Protein AF-A0A9E7C067-F1 (afdb_monomer_lite)

Structure (mmCIF, N/CA/C/O backbone):
data_AF-A0A9E7C067-F1
#
_entry.id   AF-A0A9E7C067-F1
#
loop_
_atom_site.group_PDB
_atom_site.id
_atom_site.type_symbol
_atom_site.label_atom_id
_atom_site.label_alt_id
_atom_site.label_comp_id
_atom_site.label_asym_id
_atom_site.label_entity_id
_atom_site.label_seq_id
_atom_site.pdbx_PDB_ins_code
_atom_site.Cartn_x
_atom_site.Cartn_y
_atom_site.Cartn_z
_atom_site.occupancy
_atom_site.B_iso_or_equiv
_atom_site.auth_seq_id
_atom_site.auth_comp_id
_atom_site.auth_asym_id
_atom_site.auth_atom_id
_atom_site.pdbx_PDB_model_num
ATOM 1 N N . MET A 1 1 ? 86.482 35.028 -14.277 1.00 36.44 1 MET A N 1
ATOM 2 C CA . MET A 1 1 ? 85.961 35.900 -15.353 1.00 36.44 1 MET A CA 1
ATOM 3 C C . MET A 1 1 ? 84.770 35.203 -16.005 1.00 36.44 1 MET A C 1
ATOM 5 O O . MET A 1 1 ? 84.980 34.090 -16.445 1.00 36.44 1 MET A O 1
ATOM 9 N N . SER A 1 2 ? 83.587 35.844 -16.042 1.00 48.12 2 SER A N 1
ATOM 10 C CA . SER A 1 2 ? 82.505 35.723 -17.058 1.00 48.12 2 SER A CA 1
ATOM 11 C C . SER A 1 2 ? 82.038 34.307 -17.496 1.00 48.12 2 SER A C 1
ATOM 13 O O . SER A 1 2 ? 82.830 33.529 -17.997 1.00 48.12 2 SER A O 1
ATOM 15 N N . ARG A 1 3 ? 80.749 33.929 -17.497 1.0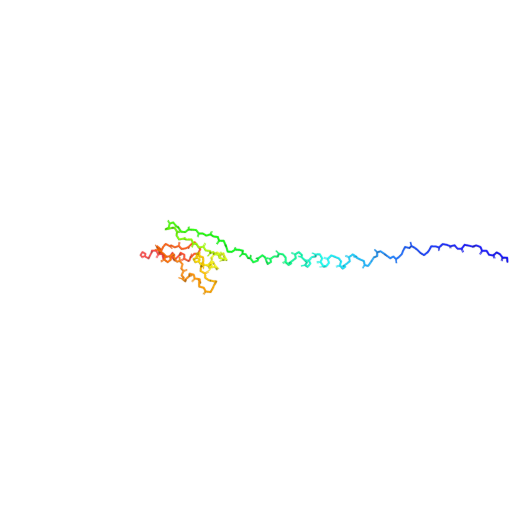0 49.12 3 ARG A N 1
ATOM 16 C CA . ARG A 1 3 ? 79.599 34.626 -18.108 1.00 49.12 3 ARG A CA 1
ATOM 17 C C . ARG A 1 3 ? 78.251 34.151 -17.533 1.00 49.12 3 ARG A C 1
ATOM 19 O O . ARG A 1 3 ? 78.108 33.043 -17.038 1.00 49.12 3 ARG A O 1
ATOM 26 N N . LYS A 1 4 ? 77.286 35.062 -17.670 1.00 50.81 4 LYS A N 1
ATOM 27 C CA . LYS A 1 4 ? 75.844 35.009 -17.390 1.00 50.81 4 LYS A CA 1
ATOM 28 C C . LYS A 1 4 ? 75.070 34.000 -18.266 1.00 50.81 4 LYS A C 1
ATOM 30 O O . LYS A 1 4 ? 75.559 33.634 -19.329 1.00 50.81 4 LYS A O 1
ATOM 35 N N . GLN A 1 5 ? 73.786 33.849 -17.896 1.00 49.78 5 GLN A N 1
ATOM 36 C CA . GLN A 1 5 ? 72.600 33.374 -18.651 1.00 49.78 5 GLN A CA 1
ATOM 37 C C . GLN A 1 5 ? 72.285 31.888 -18.400 1.00 49.78 5 GLN A C 1
ATOM 39 O O . GLN A 1 5 ? 73.156 31.053 -18.558 1.00 49.78 5 GLN A O 1
ATOM 44 N N . GLY A 1 6 ? 71.095 31.452 -17.987 1.00 40.88 6 GLY A N 1
ATOM 45 C CA . GLY A 1 6 ? 69.770 32.068 -17.954 1.00 40.88 6 GLY A CA 1
ATOM 46 C C . GLY A 1 6 ? 68.757 31.088 -18.565 1.00 40.88 6 GLY A C 1
ATOM 47 O O . GLY A 1 6 ? 69.102 30.364 -19.487 1.00 40.88 6 GLY A O 1
ATOM 48 N N . ALA A 1 7 ? 67.510 31.154 -18.089 1.00 43.88 7 ALA A N 1
ATOM 49 C CA . ALA A 1 7 ? 66.281 30.680 -18.742 1.00 43.88 7 ALA A CA 1
ATOM 50 C C . ALA A 1 7 ? 65.719 29.271 -18.404 1.00 43.88 7 ALA A C 1
ATOM 52 O O . ALA A 1 7 ? 66.142 28.248 -18.923 1.00 43.88 7 ALA A O 1
ATOM 53 N N . ARG A 1 8 ? 64.581 29.327 -17.687 1.00 49.06 8 ARG A N 1
ATOM 54 C CA . ARG A 1 8 ? 63.299 28.660 -18.010 1.00 49.06 8 ARG A CA 1
ATOM 55 C C . ARG A 1 8 ? 63.184 27.155 -17.727 1.00 49.06 8 ARG A C 1
ATOM 57 O O . ARG A 1 8 ? 63.116 26.347 -18.641 1.00 49.06 8 ARG A O 1
ATOM 64 N N . ALA A 1 9 ? 62.955 26.811 -16.461 1.00 42.47 9 ALA A N 1
ATOM 65 C CA . ALA A 1 9 ? 62.282 25.567 -16.082 1.00 42.47 9 ALA A CA 1
ATOM 66 C C . ALA A 1 9 ? 61.034 25.921 -15.267 1.00 42.47 9 ALA A C 1
ATOM 68 O O . ALA A 1 9 ? 61.081 26.050 -14.049 1.00 42.47 9 ALA A O 1
ATOM 69 N N . GLY A 1 10 ? 59.928 26.190 -15.955 1.00 45.16 10 GLY A N 1
ATOM 70 C CA . GLY A 1 10 ? 58.729 26.677 -15.286 1.00 45.16 10 GLY A CA 1
ATOM 71 C C . GLY A 1 10 ? 57.472 26.608 -16.129 1.00 45.16 10 GLY A C 1
ATOM 72 O O . GLY A 1 10 ? 56.737 27.574 -16.104 1.00 45.16 10 GLY A O 1
ATOM 73 N N . VAL A 1 11 ? 57.232 25.522 -16.879 1.00 48.53 11 VAL A N 1
ATOM 74 C CA . VAL A 1 11 ? 55.890 25.161 -17.392 1.00 48.53 11 VAL A CA 1
ATOM 75 C C . VAL A 1 11 ? 55.836 23.654 -17.715 1.00 48.53 11 VAL A C 1
ATOM 77 O O . VAL A 1 11 ? 55.796 23.286 -18.878 1.00 48.53 11 VAL A O 1
ATOM 80 N N . VAL A 1 12 ? 55.855 22.746 -16.731 1.00 47.31 12 VAL A N 1
ATOM 81 C CA . VAL A 1 12 ? 55.408 21.348 -16.965 1.00 47.31 12 VAL A CA 1
ATOM 82 C C . VAL A 1 12 ? 54.815 20.753 -15.679 1.00 47.31 12 VAL A C 1
ATOM 84 O O . VAL A 1 12 ? 55.379 19.848 -15.081 1.00 47.31 12 VAL A O 1
ATOM 87 N N . ALA A 1 13 ? 53.693 21.285 -15.192 1.00 47.88 13 ALA A N 1
ATOM 88 C CA . ALA A 1 13 ? 52.975 20.662 -14.070 1.00 47.88 13 ALA A CA 1
ATOM 89 C C . ALA A 1 13 ? 51.472 20.989 -14.070 1.00 47.88 13 ALA A C 1
ATOM 91 O O . ALA A 1 13 ? 50.924 21.372 -13.046 1.00 47.88 13 ALA A O 1
ATOM 92 N N . PHE A 1 14 ? 50.791 20.869 -15.215 1.00 44.25 14 PHE A N 1
ATOM 93 C CA . PHE A 1 14 ? 49.340 21.120 -15.282 1.00 44.25 14 PHE A CA 1
ATOM 94 C C . PHE A 1 14 ? 48.543 20.139 -16.157 1.00 44.25 14 PHE A C 1
ATOM 96 O O . PHE A 1 14 ? 47.441 20.458 -16.584 1.00 44.25 14 PHE A O 1
ATOM 103 N N . LEU A 1 15 ? 49.040 18.920 -16.401 1.00 42.81 15 LEU A N 1
ATOM 104 C CA . LEU A 1 15 ? 48.321 17.920 -17.215 1.00 42.81 15 LEU A CA 1
ATOM 105 C C . LEU A 1 15 ? 48.092 16.569 -16.515 1.00 42.81 15 LEU A C 1
ATOM 107 O O . LEU A 1 15 ? 47.974 15.548 -17.179 1.00 42.81 15 LEU A O 1
ATOM 111 N N . ALA A 1 16 ? 47.992 16.539 -15.182 1.00 46.53 16 ALA A N 1
ATOM 112 C CA . ALA A 1 16 ? 47.709 15.298 -14.441 1.00 46.53 16 ALA A CA 1
ATOM 113 C C . ALA A 1 16 ? 46.547 15.396 -13.430 1.00 46.53 16 ALA A C 1
ATOM 115 O O . ALA A 1 16 ? 46.330 14.468 -12.660 1.00 46.53 16 ALA A O 1
ATOM 116 N N . ALA A 1 17 ? 45.773 16.489 -13.426 1.00 46.56 17 ALA A N 1
ATOM 117 C CA . ALA A 1 17 ? 44.687 16.698 -12.454 1.00 46.56 17 ALA A CA 1
ATOM 118 C C . ALA A 1 17 ? 43.264 16.606 -13.045 1.00 46.56 17 ALA A C 1
ATOM 120 O O . ALA A 1 17 ? 42.290 16.613 -12.297 1.00 46.56 17 ALA A O 1
ATOM 121 N N . ALA A 1 18 ? 43.111 16.498 -14.370 1.00 45.88 18 ALA A N 1
ATOM 122 C CA . ALA A 1 18 ? 41.789 16.542 -15.004 1.00 45.88 18 ALA A CA 1
ATOM 123 C C . ALA A 1 18 ? 41.083 15.172 -15.090 1.00 45.88 18 ALA A C 1
ATOM 125 O O . ALA A 1 18 ? 39.858 15.120 -15.072 1.00 45.88 18 ALA A O 1
ATOM 126 N N . ALA A 1 19 ? 41.815 14.052 -15.133 1.00 45.88 19 ALA A N 1
ATOM 127 C CA . ALA A 1 19 ? 41.197 12.731 -15.317 1.00 45.88 19 ALA A CA 1
ATOM 128 C C . ALA A 1 19 ? 40.608 12.129 -14.021 1.00 45.88 19 ALA A C 1
ATOM 130 O O . ALA A 1 19 ? 39.603 11.423 -14.071 1.00 45.88 19 ALA A O 1
ATOM 131 N N . GLY A 1 20 ? 41.181 12.430 -12.849 1.00 41.78 20 GLY A N 1
ATOM 132 C CA . GLY A 1 20 ? 40.703 11.889 -11.566 1.00 41.78 20 GLY A CA 1
ATOM 133 C C . GLY A 1 20 ? 39.434 12.568 -11.032 1.00 41.78 20 GLY A C 1
ATOM 134 O O . GLY A 1 20 ? 38.564 11.910 -10.460 1.00 41.78 20 GLY A O 1
ATOM 135 N N . ALA A 1 21 ? 39.285 13.877 -11.257 1.00 47.94 21 ALA A N 1
ATOM 136 C CA . ALA A 1 21 ? 38.157 14.653 -10.734 1.00 47.94 21 ALA A CA 1
ATOM 137 C C . ALA A 1 21 ? 36.829 14.342 -11.451 1.00 47.94 21 ALA A C 1
ATOM 139 O O . ALA A 1 21 ? 35.770 14.316 -10.821 1.00 47.94 21 ALA A O 1
ATOM 140 N N . VAL A 1 22 ? 36.881 14.045 -12.754 1.00 50.53 22 VAL A N 1
ATOM 141 C CA . VAL A 1 22 ? 35.687 13.712 -13.548 1.00 50.53 22 VAL A CA 1
ATOM 142 C C . VAL A 1 22 ? 35.131 12.338 -13.156 1.00 50.53 22 VAL A C 1
ATOM 144 O O . VAL A 1 22 ? 33.917 12.182 -13.011 1.00 50.53 22 VAL A O 1
ATOM 147 N N . GLY A 1 23 ? 36.007 11.360 -12.896 1.00 45.62 23 GLY A N 1
ATOM 148 C CA . GLY A 1 23 ? 35.610 10.014 -12.468 1.00 45.62 23 GLY A CA 1
ATOM 149 C C . GLY A 1 23 ? 34.875 10.000 -11.122 1.00 45.62 23 GLY A C 1
ATOM 150 O O . GLY A 1 23 ? 33.809 9.394 -11.006 1.00 45.62 23 GLY A O 1
ATOM 151 N N . TRP A 1 24 ? 35.380 10.731 -10.121 1.00 50.34 24 TRP A N 1
ATOM 152 C CA . TRP A 1 24 ? 34.743 10.815 -8.798 1.00 50.34 24 TRP A CA 1
ATOM 153 C C . TRP A 1 24 ? 33.440 11.632 -8.832 1.00 50.34 24 TRP A C 1
ATOM 155 O O . TRP A 1 24 ? 32.439 11.241 -8.223 1.00 50.34 24 TRP A O 1
ATOM 165 N N . GLY A 1 25 ? 33.416 12.735 -9.591 1.00 50.16 25 GLY A N 1
ATOM 166 C CA . GLY A 1 25 ? 32.217 13.558 -9.776 1.00 50.16 25 GLY A CA 1
ATOM 167 C C . GLY A 1 25 ? 31.049 12.780 -10.393 1.00 50.16 25 GLY A C 1
ATOM 168 O O . GLY A 1 25 ? 29.917 12.894 -9.923 1.00 50.16 25 GLY A O 1
ATOM 169 N N . LEU A 1 26 ? 31.329 11.917 -11.377 1.00 52.38 26 LEU A N 1
ATOM 170 C CA . LEU A 1 26 ? 30.328 11.053 -12.017 1.00 52.38 26 LEU A CA 1
ATOM 171 C C . LEU A 1 26 ? 29.889 9.861 -11.150 1.00 52.38 26 LEU A C 1
ATOM 173 O O . LEU A 1 26 ? 28.775 9.362 -11.315 1.00 52.38 26 LEU A O 1
ATOM 177 N N . TRP A 1 27 ? 30.727 9.384 -10.226 1.00 54.38 27 TRP A N 1
ATOM 178 C CA . TRP A 1 27 ? 30.344 8.298 -9.314 1.00 54.38 27 TRP A CA 1
ATOM 179 C C . TRP A 1 27 ? 29.406 8.797 -8.203 1.00 54.38 27 TRP A C 1
ATOM 181 O O . TRP A 1 27 ? 28.422 8.136 -7.867 1.00 54.38 27 TRP A O 1
ATOM 191 N N . ARG A 1 28 ? 29.618 10.028 -7.710 1.00 52.19 28 ARG A N 1
ATOM 192 C CA . ARG A 1 28 ? 28.754 10.650 -6.689 1.00 52.19 28 ARG A CA 1
ATOM 193 C C . ARG A 1 28 ? 27.358 11.013 -7.210 1.00 52.19 28 ARG A C 1
ATOM 195 O O . ARG A 1 28 ? 26.403 11.013 -6.436 1.00 52.19 28 ARG A O 1
ATOM 202 N N . THR A 1 29 ? 27.217 11.303 -8.503 1.00 53.22 29 THR A N 1
ATOM 203 C CA . THR A 1 29 ? 25.910 11.581 -9.124 1.00 53.22 29 THR A CA 1
ATOM 204 C C . THR A 1 29 ? 25.145 10.307 -9.475 1.00 53.22 29 THR A C 1
ATOM 206 O O . THR A 1 29 ? 23.919 10.306 -9.381 1.00 53.22 29 THR A O 1
ATOM 209 N N . ARG A 1 30 ? 25.833 9.196 -9.776 1.00 52.41 30 ARG A N 1
ATOM 210 C CA . ARG A 1 30 ? 25.185 7.885 -9.970 1.00 52.41 30 ARG A CA 1
ATOM 211 C C . ARG A 1 30 ? 24.652 7.267 -8.670 1.00 52.41 30 ARG A C 1
ATOM 213 O O . ARG A 1 30 ? 23.672 6.534 -8.717 1.00 52.41 30 ARG A O 1
ATOM 220 N N . GLY A 1 31 ? 25.212 7.627 -7.512 1.00 45.69 31 GLY A N 1
ATOM 221 C CA . GLY A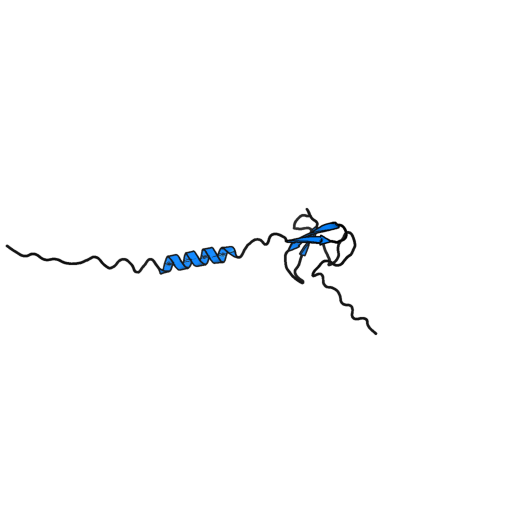 1 31 ? 24.708 7.207 -6.195 1.00 45.69 31 GLY A CA 1
ATOM 222 C C . GLY A 1 31 ? 23.414 7.897 -5.729 1.00 45.69 31 GLY A C 1
ATOM 223 O O . GLY A 1 31 ? 22.828 7.477 -4.738 1.00 45.69 31 GLY A O 1
ATOM 224 N N . ARG A 1 32 ? 22.931 8.937 -6.430 1.00 49.09 32 ARG A N 1
ATOM 225 C CA . ARG A 1 32 ? 21.684 9.662 -6.089 1.00 49.09 32 ARG A CA 1
ATOM 226 C C . ARG A 1 32 ? 20.411 9.071 -6.712 1.00 49.09 32 ARG A C 1
ATOM 228 O O . ARG A 1 32 ? 19.340 9.651 -6.553 1.00 49.09 32 ARG A O 1
ATOM 235 N N . GLY A 1 33 ? 20.519 7.945 -7.419 1.00 45.47 33 GLY A N 1
ATOM 236 C CA . GLY A 1 33 ? 19.379 7.253 -8.032 1.00 45.47 33 GLY A CA 1
ATOM 237 C C . GLY A 1 33 ? 18.643 6.292 -7.096 1.00 45.47 33 GLY A C 1
ATOM 238 O O . GLY A 1 33 ? 17.479 5.995 -7.334 1.00 45.47 33 GLY A O 1
ATOM 239 N N . ALA A 1 34 ? 19.271 5.853 -6.004 1.00 48.00 34 ALA A N 1
ATOM 240 C CA . ALA A 1 34 ? 18.612 5.057 -4.974 1.00 48.00 34 ALA A CA 1
ATOM 241 C C . ALA A 1 34 ? 17.963 5.984 -3.939 1.00 48.00 34 ALA A C 1
ATOM 243 O O . ALA A 1 34 ? 18.285 5.945 -2.753 1.00 48.00 34 ALA A O 1
ATOM 244 N N . ARG A 1 35 ? 17.054 6.862 -4.380 1.00 53.69 35 ARG A N 1
ATOM 245 C CA . ARG A 1 35 ? 16.045 7.352 -3.439 1.00 53.69 35 ARG A CA 1
ATOM 246 C C . ARG A 1 35 ? 15.267 6.103 -3.057 1.00 53.69 35 ARG A C 1
ATOM 248 O O . ARG A 1 35 ? 14.624 5.521 -3.927 1.00 53.69 35 ARG A O 1
ATOM 255 N N . ALA A 1 36 ? 15.397 5.649 -1.812 1.00 52.38 36 ALA A N 1
ATOM 256 C CA . ALA A 1 36 ? 14.401 4.768 -1.226 1.00 52.38 36 ALA A CA 1
ATOM 257 C C . ALA A 1 36 ? 13.067 5.458 -1.514 1.00 52.38 36 ALA A C 1
ATOM 259 O O . ALA A 1 36 ? 12.831 6.554 -1.012 1.00 52.38 36 ALA A O 1
ATOM 260 N N . HIS A 1 37 ? 12.325 4.940 -2.491 1.00 58.28 37 HIS A N 1
ATOM 261 C CA . HIS A 1 37 ? 11.136 5.604 -2.992 1.00 58.28 37 HIS A CA 1
ATOM 262 C C . HIS A 1 37 ? 10.191 5.627 -1.798 1.00 58.28 37 HIS A C 1
ATOM 264 O O . HIS A 1 37 ? 9.763 4.559 -1.358 1.00 58.28 37 HIS A O 1
ATOM 270 N N . GLU A 1 38 ? 9.968 6.804 -1.207 1.00 64.12 38 GLU A N 1
ATOM 271 C CA . GLU A 1 38 ? 9.009 6.914 -0.115 1.00 64.12 38 GLU A CA 1
ATOM 272 C C . GLU A 1 38 ? 7.698 6.292 -0.605 1.00 64.12 38 GLU A C 1
ATOM 274 O O . GLU A 1 38 ? 7.313 6.542 -1.759 1.00 64.12 38 GLU A O 1
ATOM 279 N N . PRO A 1 39 ? 7.069 5.410 0.196 1.00 70.94 39 PRO A N 1
ATOM 280 C CA . PRO A 1 39 ? 5.809 4.809 -0.192 1.00 70.94 39 PRO A CA 1
ATOM 281 C C . PRO A 1 39 ? 4.824 5.930 -0.507 1.00 70.94 39 PRO A C 1
ATOM 283 O O . PRO A 1 39 ? 4.573 6.790 0.335 1.00 70.94 39 PRO A O 1
ATOM 286 N N . ALA A 1 40 ? 4.294 5.939 -1.724 1.00 87.12 40 ALA A N 1
ATOM 287 C CA . ALA A 1 40 ? 3.258 6.884 -2.091 1.00 87.12 40 ALA A CA 1
ATOM 288 C C . ALA A 1 40 ? 1.967 6.536 -1.336 1.00 87.12 40 ALA A C 1
ATOM 290 O O . ALA A 1 40 ? 1.723 5.377 -0.996 1.00 87.12 40 ALA A O 1
ATOM 291 N N . GLU A 1 41 ? 1.137 7.535 -1.064 1.00 92.94 41 GLU A N 1
ATOM 292 C CA . GLU A 1 41 ? -0.116 7.347 -0.337 1.00 92.94 41 GLU A CA 1
ATOM 293 C C . GLU A 1 41 ? -1.311 7.277 -1.291 1.00 92.94 41 GLU A C 1
ATOM 295 O O . GLU A 1 41 ? -1.352 7.944 -2.327 1.00 92.94 41 GLU A O 1
ATOM 300 N N . TRP A 1 42 ? -2.307 6.470 -0.929 1.00 93.12 42 TRP A N 1
ATOM 301 C CA . TRP A 1 42 ? -3.600 6.417 -1.604 1.00 93.12 42 TRP A CA 1
ATOM 302 C C . TRP A 1 42 ? -4.720 6.163 -0.592 1.00 93.12 42 TRP A C 1
ATOM 304 O O . TRP A 1 42 ? -4.548 5.397 0.356 1.00 93.12 42 TRP A O 1
ATOM 314 N N . ALA A 1 43 ? -5.880 6.780 -0.807 1.00 95.62 43 ALA A N 1
ATOM 315 C CA . ALA A 1 43 ? -7.069 6.578 0.011 1.00 95.62 43 ALA A CA 1
ATOM 316 C C . ALA A 1 43 ? -8.176 5.924 -0.819 1.00 95.62 43 ALA A C 1
ATOM 318 O O . ALA A 1 43 ? -8.497 6.383 -1.916 1.00 95.62 43 ALA A O 1
ATOM 319 N N . CYS A 1 44 ? -8.770 4.865 -0.275 1.00 95.75 44 CYS A N 1
ATOM 320 C CA . CYS A 1 44 ? -9.987 4.284 -0.819 1.00 95.75 44 CYS A CA 1
ATOM 321 C C . CYS A 1 44 ? -11.186 5.180 -0.500 1.00 95.75 44 CYS A C 1
ATOM 323 O O . CYS A 1 44 ? -11.228 5.825 0.546 1.00 95.75 44 CYS A O 1
ATOM 325 N N . GLU A 1 45 ? -12.210 5.153 -1.350 1.00 95.12 45 GLU A N 1
ATOM 326 C CA . GLU A 1 45 ? -13.470 5.875 -1.131 1.00 95.12 45 GLU A CA 1
ATOM 327 C C . GLU A 1 45 ? -14.191 5.470 0.164 1.00 95.12 45 GLU A C 1
ATOM 329 O O . GLU A 1 45 ? -14.979 6.246 0.691 1.00 95.12 45 GLU A O 1
ATOM 334 N N . CYS A 1 46 ? -13.922 4.276 0.712 1.00 95.06 46 CYS A N 1
ATOM 335 C CA . CYS A 1 46 ? -14.449 3.881 2.023 1.00 95.06 46 CYS A CA 1
ATOM 336 C C . CYS A 1 46 ? -13.746 4.563 3.211 1.00 95.06 46 CYS A C 1
ATOM 338 O O . CYS A 1 46 ? -14.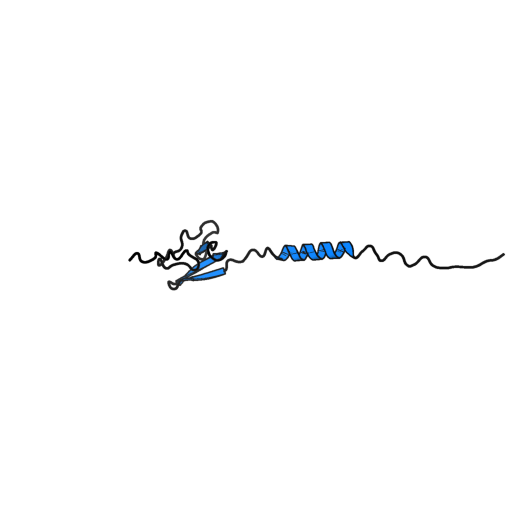128 4.326 4.352 1.00 95.06 46 CYS A O 1
ATOM 340 N N . GLY A 1 47 ? -12.706 5.363 2.960 1.00 96.50 47 GLY A N 1
ATOM 341 C CA . GLY A 1 47 ? -11.902 6.042 3.977 1.00 96.50 47 GLY A CA 1
ATOM 342 C C . GLY A 1 47 ? -10.632 5.291 4.389 1.00 96.50 47 GLY A C 1
ATOM 343 O O . GLY A 1 47 ? -9.788 5.867 5.072 1.00 96.50 47 GLY A O 1
ATOM 344 N N . GLN A 1 48 ? -10.437 4.038 3.959 1.00 96.56 48 GLN A N 1
ATOM 345 C CA . GLN A 1 48 ? -9.214 3.291 4.268 1.00 96.56 48 GLN A CA 1
ATOM 346 C C . GLN A 1 48 ? -8.004 3.911 3.557 1.00 96.56 48 GLN A C 1
ATOM 348 O O . GLN A 1 48 ? -7.973 4.011 2.327 1.00 96.56 48 GLN A O 1
ATOM 353 N N . ARG A 1 49 ? -6.978 4.266 4.335 1.00 96.81 49 ARG A N 1
ATOM 354 C CA . ARG A 1 49 ? -5.706 4.795 3.834 1.00 96.81 49 ARG A CA 1
ATOM 355 C C . ARG A 1 49 ? -4.674 3.692 3.654 1.00 96.81 49 ARG A C 1
ATOM 357 O O . ARG A 1 49 ? -4.583 2.765 4.468 1.00 96.81 49 ARG A O 1
ATOM 364 N N . PHE A 1 50 ? -3.897 3.822 2.585 1.00 95.38 50 PHE A N 1
ATOM 365 C CA . PHE A 1 50 ? -2.847 2.896 2.206 1.00 95.38 50 PHE A CA 1
ATOM 366 C C . PHE A 1 50 ? -1.557 3.619 1.850 1.00 95.38 50 PHE A C 1
ATOM 368 O O . PHE A 1 50 ? -1.550 4.697 1.256 1.00 95.38 50 PHE A O 1
ATOM 375 N N . ARG A 1 51 ? -0.463 2.931 2.141 1.00 95.25 51 ARG A N 1
ATOM 376 C CA . ARG A 1 51 ? 0.875 3.191 1.625 1.00 95.25 51 ARG A CA 1
ATOM 377 C C . ARG A 1 51 ? 1.090 2.224 0.469 1.00 95.25 51 ARG A C 1
ATOM 379 O O . ARG A 1 51 ? 0.702 1.062 0.585 1.00 95.25 51 ARG A O 1
ATOM 386 N N . PHE A 1 52 ? 1.716 2.646 -0.617 1.00 93.06 52 PHE A N 1
ATOM 387 C CA . PHE A 1 52 ? 2.065 1.746 -1.707 1.00 93.06 52 PHE A CA 1
ATOM 388 C C . PHE A 1 52 ? 3.451 2.030 -2.266 1.00 93.06 52 PHE A C 1
ATOM 390 O O . PHE A 1 52 ? 3.961 3.147 -2.224 1.00 93.06 52 PHE A O 1
ATOM 397 N N . SER A 1 53 ? 4.067 0.997 -2.819 1.00 91.25 53 SER A N 1
ATOM 398 C CA . SER A 1 53 ? 5.338 1.099 -3.529 1.00 91.25 53 SER A CA 1
ATOM 399 C C . SER A 1 53 ? 5.277 0.280 -4.812 1.00 91.25 53 SER A C 1
ATOM 401 O O . SER A 1 53 ? 4.418 -0.588 -4.972 1.00 91.25 53 SER A O 1
ATOM 403 N N . GLY A 1 54 ? 6.156 0.592 -5.763 1.00 88.44 54 GLY A N 1
ATOM 404 C CA . GLY A 1 54 ? 6.124 -0.005 -7.095 1.00 88.44 54 GLY A CA 1
ATOM 405 C C . GLY A 1 54 ? 5.071 0.617 -8.021 1.00 88.44 54 GLY A C 1
ATOM 406 O O . GLY A 1 54 ? 4.425 1.621 -7.713 1.00 88.44 54 GLY A O 1
ATOM 407 N N . ALA A 1 55 ? 4.922 0.030 -9.207 1.00 84.94 55 ALA A N 1
ATOM 408 C CA . ALA A 1 55 ? 4.068 0.547 -10.272 1.00 84.94 55 ALA A CA 1
ATOM 409 C C . ALA A 1 55 ? 3.419 -0.587 -11.076 1.00 84.94 55 ALA A C 1
ATOM 411 O O . ALA A 1 55 ? 3.973 -1.685 -11.186 1.00 84.94 55 ALA A O 1
ATOM 412 N N . GLY A 1 56 ? 2.247 -0.303 -11.656 1.00 83.00 56 GLY A N 1
ATOM 413 C CA . GLY A 1 56 ? 1.465 -1.276 -12.421 1.00 83.00 56 GLY A CA 1
ATOM 414 C C . GLY A 1 56 ? 1.250 -2.573 -11.638 1.00 83.00 56 GLY A C 1
ATOM 415 O O . GLY A 1 56 ? 0.945 -2.541 -10.451 1.00 83.00 56 GLY A O 1
ATOM 416 N N . ARG A 1 57 ? 1.506 -3.714 -12.288 1.00 82.69 57 ARG A N 1
ATOM 417 C CA . ARG A 1 57 ? 1.365 -5.061 -11.704 1.00 82.69 57 ARG A CA 1
ATOM 418 C C . ARG A 1 57 ? 2.323 -5.386 -10.547 1.00 82.69 57 ARG A C 1
ATOM 420 O O . ARG A 1 57 ? 2.142 -6.407 -9.895 1.00 82.69 57 ARG A O 1
ATOM 427 N N . HIS A 1 58 ? 3.384 -4.598 -10.357 1.00 87.56 58 HIS A N 1
ATOM 428 C CA . HIS A 1 58 ? 4.352 -4.781 -9.265 1.00 87.56 58 HIS A CA 1
ATOM 429 C C . HIS A 1 58 ? 4.065 -3.841 -8.092 1.00 87.56 58 HIS A C 1
ATOM 431 O O . HIS A 1 58 ? 4.923 -3.646 -7.232 1.00 87.56 58 HIS A O 1
ATOM 437 N N . ARG A 1 59 ? 2.899 -3.191 -8.088 1.00 89.50 59 ARG A N 1
ATOM 438 C CA . ARG A 1 59 ? 2.496 -2.343 -6.981 1.00 89.50 59 ARG A CA 1
ATOM 439 C C . ARG A 1 59 ? 2.116 -3.206 -5.780 1.00 89.50 5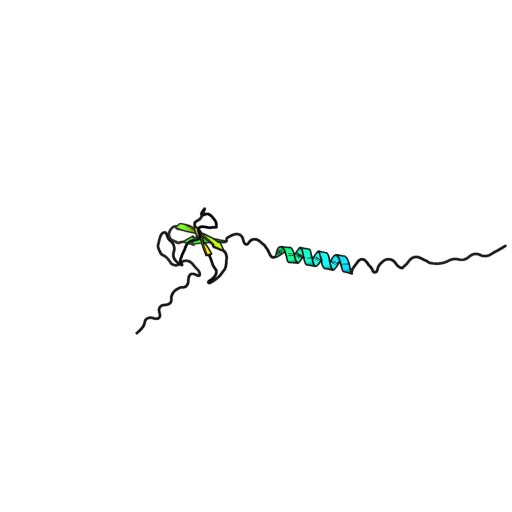9 ARG A C 1
ATOM 441 O O . ARG A 1 59 ? 1.339 -4.145 -5.915 1.00 89.50 59 ARG A O 1
ATOM 448 N N . VAL A 1 60 ? 2.650 -2.857 -4.617 1.00 92.81 60 VAL A N 1
ATOM 449 C CA . VAL A 1 60 ? 2.340 -3.493 -3.333 1.00 92.81 60 VAL A CA 1
ATOM 450 C C . VAL A 1 60 ? 1.702 -2.451 -2.427 1.00 92.81 60 VAL A C 1
ATOM 452 O O . VAL A 1 60 ? 2.146 -1.304 -2.409 1.00 92.81 60 VAL A O 1
ATOM 455 N N . TYR A 1 61 ? 0.659 -2.850 -1.704 1.00 94.12 61 TYR A N 1
ATOM 456 C CA . TYR A 1 61 ? -0.103 -1.996 -0.799 1.00 94.12 61 TYR A CA 1
ATOM 457 C C . TYR A 1 61 ? 0.089 -2.435 0.656 1.00 94.12 61 TYR A C 1
ATOM 459 O O . TYR A 1 61 ? 0.206 -3.621 0.942 1.00 94.12 61 TYR A O 1
ATOM 467 N N . TRP A 1 62 ? 0.056 -1.477 1.577 1.00 96.12 62 TRP A N 1
ATOM 468 C CA . TRP A 1 62 ? 0.000 -1.667 3.027 1.00 96.12 62 TRP A CA 1
ATOM 469 C C . TRP A 1 62 ? -1.069 -0.741 3.585 1.00 96.12 62 TRP A C 1
ATOM 471 O O . TRP A 1 62 ? -1.207 0.382 3.098 1.00 96.12 62 TRP A O 1
ATOM 481 N N . THR A 1 63 ? -1.785 -1.147 4.627 1.00 96.12 63 THR A N 1
ATOM 482 C CA . THR A 1 63 ? -2.605 -0.190 5.379 1.00 96.12 63 THR A CA 1
ATOM 483 C C . THR A 1 63 ? -1.707 0.850 6.059 1.00 96.12 63 THR A C 1
ATOM 485 O O . THR A 1 63 ? -0.502 0.642 6.272 1.00 96.12 63 THR A O 1
ATOM 488 N N . GLU A 1 64 ? -2.272 2.020 6.343 1.00 93.31 64 GLU A N 1
ATOM 489 C CA . GLU A 1 64 ? -1.591 3.047 7.130 1.00 93.31 64 GLU A CA 1
ATOM 490 C C . GLU A 1 64 ? -1.167 2.469 8.492 1.00 93.31 64 GLU A C 1
ATOM 492 O O . GLU A 1 64 ? -1.964 1.854 9.194 1.00 93.31 64 GLU A O 1
ATOM 497 N N . GLY A 1 65 ? 0.117 2.601 8.834 1.00 89.38 65 GLY A N 1
ATOM 498 C CA . GLY A 1 65 ? 0.680 2.089 10.089 1.00 89.38 65 GLY A CA 1
ATOM 499 C C . GLY A 1 65 ? 1.062 0.602 10.113 1.00 89.38 65 GLY A C 1
ATOM 500 O O . GLY A 1 65 ? 1.768 0.202 11.036 1.00 89.38 65 GLY A O 1
ATOM 501 N N . ALA A 1 66 ? 0.687 -0.208 9.114 1.00 93.19 66 ALA A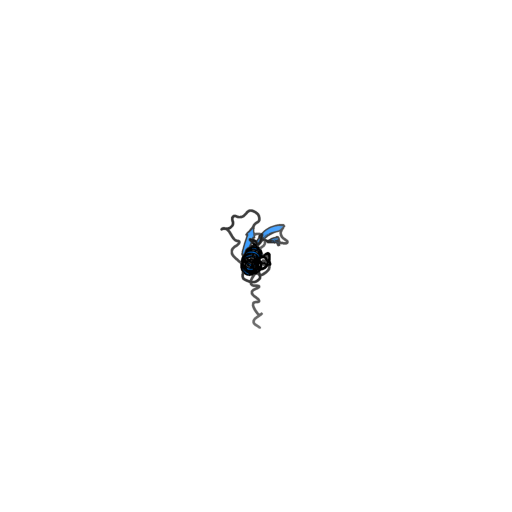 N 1
ATOM 502 C CA . ALA A 1 66 ? 1.103 -1.614 9.075 1.00 93.19 66 ALA A CA 1
ATOM 503 C C . ALA A 1 66 ? 2.636 -1.763 9.005 1.00 93.19 66 ALA A C 1
ATOM 505 O O . ALA A 1 66 ? 3.324 -0.915 8.422 1.00 93.19 66 ALA A O 1
ATOM 506 N N . PRO A 1 67 ? 3.219 -2.841 9.545 1.00 92.31 67 PRO A N 1
ATOM 507 C CA . PRO A 1 67 ? 4.635 -3.115 9.358 1.00 92.31 67 PRO A CA 1
ATOM 508 C C . PRO A 1 67 ? 4.938 -3.507 7.901 1.00 92.31 67 PRO A C 1
ATOM 510 O O . PRO A 1 67 ? 4.078 -3.959 7.150 1.00 92.31 67 PRO A O 1
ATOM 513 N N . ALA A 1 68 ? 6.191 -3.329 7.471 1.00 89.38 68 ALA A N 1
ATOM 514 C CA . ALA A 1 68 ? 6.586 -3.570 6.077 1.00 89.38 68 ALA A CA 1
ATOM 515 C C . ALA A 1 68 ? 6.417 -5.037 5.624 1.00 89.38 68 ALA A C 1
ATOM 517 O O . ALA A 1 68 ? 6.246 -5.291 4.434 1.00 89.38 68 ALA A O 1
ATOM 518 N N . HIS A 1 69 ? 6.446 -5.991 6.559 1.00 93.06 69 HIS A N 1
ATOM 519 C CA . HIS A 1 69 ? 6.279 -7.423 6.290 1.00 93.06 69 HIS A CA 1
ATOM 520 C C . HIS A 1 69 ? 4.812 -7.881 6.257 1.00 93.06 69 HIS A C 1
ATOM 522 O O . HIS A 1 69 ? 4.560 -9.051 5.988 1.00 93.06 69 HIS A O 1
ATOM 528 N N . GLU A 1 70 ? 3.856 -6.975 6.478 1.00 94.19 70 GLU A N 1
ATOM 529 C CA . GLU A 1 70 ? 2.416 -7.253 6.407 1.00 94.19 70 GLU A CA 1
ATOM 530 C C . GLU A 1 70 ? 1.769 -6.442 5.274 1.00 94.19 70 GLU A C 1
ATOM 532 O O . GLU A 1 70 ? 1.055 -5.462 5.517 1.00 94.19 70 GLU A O 1
ATOM 537 N N . PRO A 1 71 ? 2.053 -6.780 4.003 1.00 94.69 71 PRO A N 1
ATOM 538 C CA . PRO A 1 71 ? 1.354 -6.173 2.884 1.00 94.69 71 PRO A CA 1
ATOM 539 C C . PRO A 1 71 ? -0.102 -6.645 2.831 1.00 94.69 71 PRO A C 1
ATOM 541 O O . PRO A 1 71 ? -0.452 -7.737 3.283 1.00 94.69 71 PRO A O 1
ATOM 544 N N . VAL A 1 72 ? -0.946 -5.840 2.194 1.00 93.81 72 VAL A N 1
ATOM 545 C CA . VAL A 1 72 ? -2.283 -6.264 1.780 1.00 93.81 72 VAL A CA 1
ATOM 546 C C . VAL A 1 72 ? -2.122 -7.370 0.744 1.00 93.81 72 VAL A C 1
ATOM 548 O O . VAL A 1 72 ? -1.483 -7.183 -0.293 1.00 93.81 72 VAL A O 1
ATOM 551 N N . VAL A 1 73 ? -2.699 -8.530 1.038 1.00 91.88 73 VAL A N 1
ATOM 552 C CA . VAL A 1 73 ? -2.688 -9.681 0.139 1.00 91.88 73 VAL A CA 1
ATOM 553 C C . VAL A 1 73 ? -3.924 -9.617 -0.750 1.00 91.88 73 VAL A C 1
ATOM 555 O O . VAL A 1 73 ? -5.047 -9.647 -0.258 1.00 91.88 73 VAL A O 1
ATOM 558 N N . GLY A 1 74 ? -3.708 -9.540 -2.062 1.00 89.06 74 GLY A N 1
ATOM 559 C CA . GLY A 1 74 ? -4.769 -9.443 -3.064 1.00 89.06 74 GLY A CA 1
ATOM 560 C C . GLY A 1 74 ? -4.805 -8.087 -3.763 1.00 89.06 74 GLY A C 1
ATOM 561 O O . GLY A 1 74 ? -3.911 -7.255 -3.616 1.00 89.06 74 GLY A O 1
ATOM 562 N N . ASP A 1 75 ? -5.839 -7.891 -4.567 1.00 90.56 75 ASP A N 1
ATOM 563 C CA . ASP A 1 75 ? -6.065 -6.708 -5.396 1.00 90.56 75 ASP A CA 1
ATOM 564 C C . ASP A 1 75 ? -7.309 -5.922 -4.966 1.00 90.56 75 ASP A C 1
ATOM 566 O O . ASP A 1 75 ? -7.796 -5.078 -5.715 1.00 90.56 75 ASP A O 1
ATOM 570 N N . ARG A 1 76 ? -7.809 -6.169 -3.750 1.00 93.19 76 ARG A N 1
ATOM 571 C CA . ARG A 1 76 ? -9.009 -5.540 -3.193 1.00 93.19 76 ARG A CA 1
ATOM 572 C C . ARG A 1 76 ? -8.753 -4.919 -1.828 1.00 93.19 76 ARG A C 1
ATOM 574 O O . ARG A 1 76 ? -7.883 -5.341 -1.069 1.00 93.19 76 ARG A O 1
ATOM 581 N N . CYS A 1 77 ? -9.519 -3.880 -1.525 1.00 94.62 77 CYS A N 1
ATOM 582 C CA . CYS A 1 77 ? -9.516 -3.211 -0.236 1.00 94.62 77 CYS A CA 1
ATOM 583 C C . CYS A 1 77 ? -10.082 -4.157 0.841 1.00 94.62 77 CYS A C 1
ATOM 585 O O . CYS A 1 77 ? -11.251 -4.523 0.740 1.00 94.62 77 CYS A O 1
ATOM 587 N N . PRO A 1 78 ? -9.349 -4.483 1.921 1.00 94.44 78 PRO A N 1
ATOM 588 C CA . PRO A 1 78 ? -9.847 -5.378 2.971 1.00 94.44 78 PRO A CA 1
ATOM 589 C C . PRO A 1 78 ? -11.043 -4.813 3.758 1.00 94.44 78 PRO A C 1
ATOM 591 O O . PRO A 1 78 ? -11.709 -5.553 4.470 1.00 94.44 78 PRO A O 1
ATOM 594 N N . SER A 1 79 ? -11.316 -3.506 3.650 1.00 95.38 79 SER A N 1
ATOM 595 C CA . SER A 1 79 ? -12.420 -2.846 4.357 1.00 95.38 79 SER A CA 1
ATOM 596 C C . SER A 1 79 ? -13.736 -2.834 3.570 1.00 95.38 79 SER A C 1
ATOM 598 O O . SER A 1 79 ? -14.796 -2.932 4.180 1.00 95.38 79 SER A O 1
ATOM 600 N N . CYS A 1 80 ? -13.703 -2.690 2.240 1.00 96.12 80 CYS A N 1
ATOM 601 C CA . CYS A 1 80 ? -14.923 -2.549 1.427 1.00 96.12 80 CYS A CA 1
ATOM 602 C C . CYS A 1 80 ? -14.929 -3.367 0.129 1.00 96.12 80 CYS A C 1
ATOM 604 O O . CYS A 1 80 ? -15.804 -3.169 -0.708 1.00 96.12 80 CYS A O 1
ATOM 606 N N . ASP A 1 81 ? -13.932 -4.230 -0.066 1.00 94.38 81 ASP A N 1
ATOM 607 C CA . ASP A 1 81 ? -13.755 -5.129 -1.214 1.00 94.38 81 ASP A CA 1
ATOM 608 C C . ASP A 1 81 ? -13.634 -4.456 -2.599 1.00 94.38 81 ASP A C 1
ATOM 610 O O . ASP A 1 81 ? -13.547 -5.122 -3.635 1.00 94.38 81 ASP A O 1
ATOM 614 N N . ARG A 1 82 ? -13.562 -3.119 -2.649 1.00 93.06 82 ARG A N 1
ATOM 615 C CA . ARG A 1 82 ? -13.303 -2.381 -3.893 1.00 93.06 82 ARG A CA 1
ATOM 616 C C . ARG A 1 82 ? -11.918 -2.698 -4.464 1.00 93.06 82 ARG A C 1
ATOM 618 O O . ARG A 1 82 ? -10.978 -2.878 -3.685 1.00 93.06 82 ARG A O 1
ATOM 625 N N . PRO A 1 83 ? -11.765 -2.712 -5.799 1.00 92.50 83 PRO A N 1
ATOM 626 C CA . PRO A 1 83 ? -10.480 -2.966 -6.437 1.00 92.50 83 PRO A CA 1
ATOM 627 C C . PRO A 1 83 ? -9.445 -1.900 -6.056 1.00 92.50 83 PRO A C 1
ATOM 629 O O . PRO A 1 83 ? -9.733 -0.701 -6.011 1.00 92.50 83 PRO A O 1
ATOM 632 N N . LEU A 1 84 ? -8.224 -2.349 -5.775 1.00 90.19 84 LEU A N 1
ATOM 633 C CA . LEU A 1 84 ? -7.070 -1.491 -5.546 1.00 90.19 84 LEU A CA 1
ATOM 634 C C . LEU A 1 84 ? -6.492 -1.025 -6.892 1.00 90.19 84 LEU A C 1
ATOM 636 O O . LEU A 1 84 ? -6.404 -1.816 -7.836 1.00 90.19 84 LEU A O 1
ATOM 640 N N . PRO A 1 85 ? -6.026 0.231 -7.003 1.00 87.44 85 PRO A N 1
ATOM 641 C CA . PRO A 1 85 ? -5.468 0.735 -8.253 1.00 87.44 85 PRO A CA 1
ATOM 642 C C . PRO A 1 85 ? -4.240 -0.061 -8.725 1.00 87.44 85 PRO A C 1
ATOM 644 O O . PRO A 1 85 ? -3.260 -0.220 -8.001 1.00 87.44 85 PRO A O 1
ATOM 647 N N . GLY A 1 86 ? -4.233 -0.510 -9.978 1.00 81.38 86 GLY A N 1
ATOM 648 C CA . GLY A 1 86 ? -3.142 -1.344 -10.505 1.00 81.38 86 GLY A CA 1
ATOM 649 C C . GLY A 1 86 ? -3.209 -2.810 -10.065 1.00 81.38 86 GLY A C 1
ATOM 650 O O . GLY A 1 86 ? -2.345 -3.598 -10.458 1.00 81.38 86 GLY A O 1
ATOM 651 N N . GLY A 1 87 ? -4.250 -3.177 -9.311 1.00 71.25 87 GLY A N 1
ATOM 652 C CA . GLY A 1 87 ? -4.737 -4.543 -9.234 1.00 71.25 87 GLY A CA 1
ATOM 653 C C . GLY A 1 87 ? -5.032 -5.081 -10.631 1.00 71.25 87 GLY A C 1
ATOM 654 O O . GLY A 1 87 ? -5.269 -4.327 -11.580 1.00 71.25 87 GLY A O 1
ATOM 655 N N . ARG A 1 88 ? -4.954 -6.400 -10.775 1.00 64.69 88 ARG A N 1
ATOM 656 C CA . ARG A 1 88 ? -5.310 -7.059 -12.026 1.00 64.69 88 ARG A CA 1
ATOM 657 C C . ARG A 1 88 ? -6.821 -6.945 -12.100 1.00 64.69 88 ARG A C 1
ATOM 659 O O . ARG A 1 88 ? -7.512 -7.752 -11.498 1.00 64.69 88 ARG A O 1
ATOM 666 N N . GLU A 1 89 ? -7.341 -5.933 -12.781 1.00 58.41 89 GLU A N 1
ATOM 667 C CA . GLU A 1 89 ? -8.748 -5.965 -13.145 1.00 58.41 89 GLU A CA 1
ATOM 668 C C . GLU A 1 89 ? -8.890 -7.197 -14.033 1.00 58.41 89 GLU A C 1
ATOM 670 O O . GLU A 1 89 ? -8.431 -7.217 -15.178 1.00 58.41 89 GLU A O 1
ATOM 675 N N . ALA A 1 90 ? -9.362 -8.294 -13.442 1.00 51.47 90 ALA A N 1
ATOM 676 C CA . ALA A 1 90 ? -9.704 -9.487 -14.174 1.00 51.47 90 ALA A CA 1
ATOM 677 C C . ALA A 1 90 ? -10.899 -9.078 -15.025 1.00 51.47 90 ALA A C 1
ATOM 679 O O . ALA A 1 90 ? -12.048 -9.201 -14.610 1.00 51.47 90 ALA A O 1
ATOM 680 N N . VAL A 1 91 ? -10.607 -8.518 -16.198 1.00 53.31 91 VAL A N 1
ATOM 681 C CA . VAL A 1 91 ? -11.551 -8.426 -17.295 1.00 53.31 91 VAL A CA 1
ATOM 682 C C . VAL A 1 91 ? -11.859 -9.876 -17.630 1.00 53.31 91 VAL A C 1
ATOM 684 O O . VAL A 1 91 ? -11.152 -10.514 -18.404 1.00 53.31 91 VAL A O 1
ATOM 687 N N . VAL A 1 92 ? -12.848 -10.442 -16.946 1.00 54.88 92 VAL A N 1
ATOM 688 C CA . VAL A 1 92 ? -13.525 -11.638 -17.412 1.00 54.88 92 VAL A CA 1
ATOM 689 C C . VAL A 1 92 ? -14.261 -11.184 -18.666 1.00 54.88 92 VAL A C 1
ATOM 691 O O . VAL A 1 92 ? -15.183 -10.373 -18.547 1.00 54.88 92 VAL A O 1
ATOM 694 N N . PRO A 1 93 ? -13.831 -11.588 -19.877 1.00 51.28 93 PRO A N 1
ATOM 695 C CA . PRO A 1 93 ? -14.659 -11.338 -21.040 1.00 51.28 93 PRO A CA 1
ATOM 696 C C . PRO A 1 93 ? -16.010 -11.997 -20.759 1.00 51.28 93 PRO A C 1
ATOM 698 O O . PRO A 1 93 ? -16.058 -13.150 -20.325 1.00 51.28 93 PRO A O 1
ATOM 701 N N . ALA A 1 94 ? -17.093 -11.239 -20.938 1.00 58.84 94 ALA A N 1
ATOM 702 C CA . ALA A 1 94 ? -18.429 -11.805 -20.965 1.00 58.84 94 ALA A CA 1
ATOM 703 C C . ALA A 1 94 ? -18.417 -12.890 -22.047 1.00 58.84 94 ALA A C 1
ATOM 705 O O . ALA A 1 94 ? -18.219 -12.592 -23.223 1.00 58.84 94 ALA A O 1
ATOM 706 N N . MET A 1 95 ? -18.484 -14.148 -21.621 1.00 53.06 95 MET A N 1
ATOM 707 C CA . MET A 1 95 ? -18.629 -15.279 -22.525 1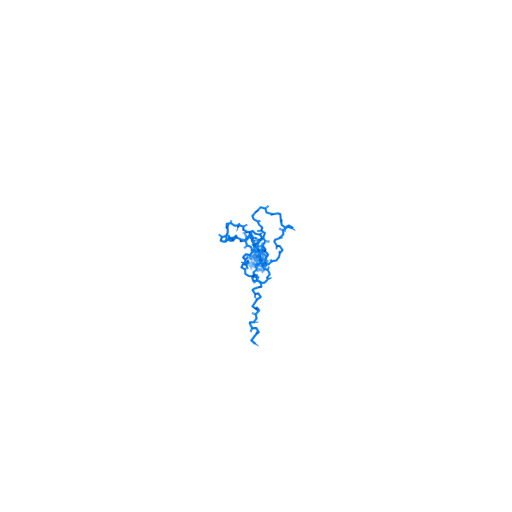.00 53.06 95 MET A CA 1
ATOM 708 C C . MET A 1 95 ? -20.099 -15.272 -22.937 1.00 53.06 95 MET A C 1
ATOM 710 O O . MET A 1 95 ? -20.960 -15.564 -22.106 1.00 53.06 95 MET A O 1
ATOM 714 N N . ASP A 1 96 ? -20.334 -14.806 -24.162 1.00 52.16 96 ASP A N 1
ATOM 715 C CA . ASP A 1 96 ? -21.599 -14.900 -24.898 1.00 52.16 96 ASP A CA 1
ATOM 716 C C . ASP A 1 96 ? -21.844 -16.354 -25.333 1.00 52.16 96 ASP A C 1
ATOM 718 O O . ASP A 1 96 ? -20.879 -16.985 -25.836 1.00 52.16 96 ASP A O 1
#

Foldseek 3Di:
DDDDDDDDDPPDDDPPPPPVVVVVVVVVVVVVPPPVPFFDWDADPVGWIWTWDDDALPIWIDTVPDDPVDTDPAQADPVPRHGHPNGPPPPPPPDD

Secondary structure (DSSP, 8-state):
-------------SSSSHHHHHHHHHHHHHGGG----PPEEEE-TTS-EEEEES-GGG-EEEETT--TT-PPPSSB-TTT-PBPTTS---------

pLDDT: mean 70.95, std 21.52, range [36.44, 96.81]

Radius of gyration: 31.29 Å; chains: 1; bounding box: 108×51×35 Å

Sequence (96 aa):
MSRKQGARAGVVAFLAAAAGAVGWGLWRTRGRGARAHEPAEWACECGQRFRFSGAGRHRVYWTEGAPAHEPVVGDRCPSCDRPLPGGREAVVPAMD

Organism: NCBI:txid2884022